Protein AF-A0A6I5CMK0-F1 (afdb_monomer)

Mean predicted aligned error: 15.73 Å

Secondary structure (DSSP, 8-state):
-PPP---PPPPPPSS---HHHHHHTHHHHHHHHHHHHHHHHHHHHHHHHHHHHHHHHHHHHGGGT-PPPPHHHHHHHHHHHHTT-----HHHHHHHHS-GGGHHHHHHH-GGGGT-

Structure (mmCIF, N/CA/C/O backbone):
data_AF-A0A6I5CMK0-F1
#
_entry.id   AF-A0A6I5CMK0-F1
#
loop_
_atom_site.group_PDB
_atom_site.id
_atom_site.type_symbol
_atom_site.label_atom_id
_atom_site.label_alt_id
_atom_site.label_comp_id
_atom_site.label_asym_id
_atom_site.label_entity_id
_atom_site.label_seq_id
_atom_site.pdbx_PDB_ins_code
_atom_site.Cartn_x
_atom_site.Cartn_y
_atom_site.Cartn_z
_atom_site.occupancy
_atom_site.B_iso_or_equiv
_atom_site.auth_seq_id
_atom_site.auth_comp_id
_atom_site.auth_asym_id
_atom_site.auth_atom_id
_atom_site.pdbx_PDB_model_num
ATOM 1 N N . ALA A 1 1 ? 43.951 -23.725 -66.576 1.00 40.69 1 ALA A N 1
ATOM 2 C CA . ALA A 1 1 ? 42.879 -22.878 -66.022 1.00 40.69 1 ALA A CA 1
ATOM 3 C C . ALA A 1 1 ? 42.802 -23.177 -64.532 1.00 40.69 1 ALA A C 1
ATOM 5 O O . ALA A 1 1 ? 42.657 -24.340 -64.180 1.00 40.69 1 ALA A O 1
ATOM 6 N N . ALA A 1 2 ? 43.081 -22.176 -63.696 1.00 42.28 2 ALA A N 1
ATOM 7 C CA . ALA A 1 2 ? 43.223 -22.320 -62.250 1.00 42.28 2 ALA A CA 1
ATOM 8 C C . ALA A 1 2 ? 41.859 -22.493 -61.569 1.00 42.28 2 ALA A C 1
ATOM 10 O O . ALA A 1 2 ? 40.876 -21.881 -61.984 1.00 42.28 2 ALA A O 1
ATOM 11 N N . GLY A 1 3 ? 41.839 -23.361 -60.558 1.00 38.91 3 GLY A N 1
ATOM 12 C CA . GLY A 1 3 ? 40.684 -23.673 -59.732 1.00 38.91 3 GLY A CA 1
ATOM 13 C C . GLY A 1 3 ? 40.391 -22.611 -58.674 1.00 38.91 3 GLY A C 1
ATOM 14 O O . GLY A 1 3 ? 41.261 -21.864 -58.233 1.00 38.91 3 GLY A O 1
ATOM 15 N N . THR A 1 4 ? 39.119 -22.597 -58.314 1.00 50.91 4 THR A N 1
ATOM 16 C CA . THR A 1 4 ? 38.400 -21.807 -57.319 1.00 50.91 4 THR A CA 1
ATOM 17 C C . THR A 1 4 ? 39.003 -21.871 -55.913 1.00 50.91 4 THR A C 1
ATOM 19 O O . THR A 1 4 ? 39.330 -22.954 -55.440 1.00 50.91 4 THR A O 1
ATOM 22 N N . ALA A 1 5 ? 38.996 -20.742 -55.202 1.00 43.09 5 ALA A N 1
ATOM 23 C CA . ALA A 1 5 ? 38.718 -20.695 -53.766 1.00 43.09 5 ALA A CA 1
ATOM 24 C C . ALA A 1 5 ? 38.209 -19.287 -53.422 1.00 43.09 5 ALA A C 1
ATOM 26 O O . ALA A 1 5 ? 38.979 -18.333 -53.332 1.00 43.09 5 ALA A O 1
ATOM 27 N N . ALA A 1 6 ? 36.886 -19.163 -53.312 1.00 49.22 6 ALA A N 1
ATOM 28 C CA . ALA A 1 6 ? 36.248 -18.021 -52.681 1.00 49.22 6 ALA A CA 1
ATOM 29 C C . ALA A 1 6 ? 36.678 -18.004 -51.208 1.00 49.22 6 ALA A C 1
ATOM 31 O O . ALA A 1 6 ? 36.552 -19.017 -50.524 1.00 49.22 6 ALA A O 1
ATOM 32 N N . GLY A 1 7 ? 37.246 -16.885 -50.760 1.00 45.22 7 GLY A N 1
ATOM 33 C CA . GLY A 1 7 ? 37.641 -16.696 -49.371 1.00 45.22 7 GLY A CA 1
ATOM 34 C C . GLY A 1 7 ? 36.408 -16.587 -48.482 1.00 45.22 7 GLY A C 1
ATOM 35 O O . GLY A 1 7 ? 35.636 -15.640 -48.607 1.00 45.22 7 GLY A O 1
ATOM 36 N N . GLU A 1 8 ? 36.241 -17.582 -47.619 1.00 49.28 8 GLU A N 1
ATOM 37 C CA . GLU A 1 8 ? 35.374 -17.590 -46.441 1.00 49.28 8 GLU A CA 1
ATOM 38 C C . GLU A 1 8 ? 35.552 -16.282 -45.635 1.00 49.28 8 GLU A C 1
ATOM 40 O O . GLU A 1 8 ? 36.698 -15.860 -45.431 1.00 49.28 8 GLU A O 1
ATOM 45 N N . PRO A 1 9 ? 34.481 -15.615 -45.159 1.00 57.44 9 PRO A N 1
ATOM 46 C CA . PRO A 1 9 ? 34.641 -14.501 -44.231 1.00 57.44 9 PRO A CA 1
ATOM 47 C C . PRO A 1 9 ? 35.292 -15.010 -42.930 1.00 57.44 9 PRO A C 1
ATOM 49 O O . PRO A 1 9 ? 34.904 -16.070 -42.432 1.00 57.44 9 PRO A O 1
ATOM 52 N N . PRO A 1 10 ? 36.280 -14.294 -42.364 1.00 62.41 10 PRO A N 1
ATOM 53 C CA . PRO A 1 10 ? 36.907 -14.709 -41.119 1.00 62.41 10 PRO A CA 1
ATOM 54 C C . PRO A 1 10 ? 35.868 -14.689 -39.992 1.00 62.41 10 PRO A C 1
ATOM 56 O O . PRO A 1 10 ? 35.290 -13.649 -39.678 1.00 62.41 10 PRO A O 1
ATOM 59 N N . TYR A 1 11 ? 35.628 -15.859 -39.401 1.00 57.28 11 TYR A N 1
ATOM 60 C CA . TYR A 1 11 ? 34.888 -16.003 -38.148 1.00 57.28 11 TYR A CA 1
ATOM 61 C C . TYR A 1 11 ? 35.560 -15.142 -37.060 1.00 57.28 11 TYR A C 1
ATOM 63 O O . TYR A 1 11 ? 36.795 -15.110 -37.017 1.00 57.28 11 TYR A O 1
ATOM 71 N N . PRO A 1 12 ? 34.801 -14.453 -36.184 1.00 61.09 12 PRO A N 1
ATOM 72 C CA . PRO A 1 12 ? 35.398 -13.660 -35.119 1.00 61.09 12 PRO A CA 1
ATOM 73 C C . PRO A 1 12 ? 36.195 -14.586 -34.197 1.00 61.09 12 PRO A C 1
ATOM 75 O O . PRO A 1 12 ? 35.689 -15.599 -33.712 1.00 61.09 12 PRO A O 1
ATOM 78 N N . ALA A 1 13 ? 37.472 -14.262 -34.026 1.00 59.81 13 ALA A N 1
ATOM 79 C CA . ALA A 1 13 ? 38.371 -14.980 -33.144 1.00 59.81 13 ALA A CA 1
ATOM 80 C C . ALA A 1 13 ? 37.991 -14.695 -31.683 1.00 59.81 13 ALA A C 1
ATOM 82 O O . ALA A 1 13 ? 37.772 -13.539 -31.330 1.00 59.81 13 ALA A O 1
ATOM 83 N N . ASP A 1 14 ? 37.976 -15.734 -30.841 1.00 62.22 14 ASP A N 1
ATOM 84 C CA . ASP A 1 14 ? 37.907 -15.663 -29.368 1.00 62.22 14 ASP A CA 1
ATOM 85 C C . ASP A 1 14 ? 39.196 -15.026 -28.789 1.00 62.22 14 ASP A C 1
ATOM 87 O O . ASP A 1 14 ? 39.970 -15.639 -28.051 1.00 62.22 14 ASP A O 1
ATOM 91 N N . GLY A 1 15 ? 39.490 -13.795 -29.202 1.00 68.00 15 GLY A N 1
ATOM 92 C CA . GLY A 1 15 ? 40.561 -12.948 -28.693 1.00 68.00 15 GLY A CA 1
ATOM 93 C C . GLY A 1 15 ? 40.003 -11.822 -27.816 1.00 68.00 15 GLY A C 1
ATOM 94 O O . GLY A 1 15 ? 38.802 -11.553 -27.840 1.00 68.00 15 GLY A O 1
ATOM 95 N N . PRO A 1 16 ? 40.849 -11.151 -27.016 1.00 75.44 16 PRO A N 1
ATOM 96 C CA . PRO A 1 16 ? 40.424 -9.988 -26.245 1.00 75.44 16 PRO A CA 1
ATOM 97 C C . PRO A 1 16 ? 39.839 -8.911 -27.171 1.00 75.44 16 PRO A C 1
ATOM 99 O O . PRO A 1 16 ? 40.432 -8.604 -28.203 1.00 75.44 16 PRO A O 1
ATOM 102 N N . LEU A 1 17 ? 38.687 -8.350 -26.782 1.00 78.75 17 LEU A N 1
ATOM 103 C CA . LEU A 1 17 ? 37.966 -7.319 -27.537 1.00 78.75 17 LEU A CA 1
ATOM 104 C C . LEU A 1 17 ? 38.891 -6.143 -27.881 1.00 78.75 17 LEU A C 1
ATOM 106 O O . LEU A 1 17 ? 39.378 -5.448 -26.985 1.00 78.75 17 LEU A O 1
ATOM 110 N N . GLY A 1 18 ? 39.128 -5.942 -29.178 1.00 84.75 18 GLY A N 1
ATOM 111 C CA . GLY A 1 18 ? 39.898 -4.821 -29.705 1.00 84.75 18 GLY A CA 1
ATOM 112 C C . GLY A 1 18 ? 39.044 -3.560 -29.897 1.00 84.75 18 GLY A C 1
ATOM 113 O O . GLY A 1 18 ? 37.816 -3.650 -29.991 1.00 84.75 18 GLY A O 1
ATOM 114 N N . PRO A 1 19 ? 39.668 -2.373 -29.978 1.00 84.06 19 PRO A N 1
ATOM 115 C CA . PRO A 1 19 ? 38.956 -1.117 -30.218 1.00 84.06 19 PRO A CA 1
ATOM 116 C C . PRO A 1 19 ? 38.197 -1.110 -31.554 1.00 84.06 19 PRO A C 1
ATOM 118 O O . PRO A 1 19 ? 37.103 -0.564 -31.623 1.00 84.06 19 PRO A O 1
ATOM 121 N N . GLU A 1 20 ? 38.701 -1.783 -32.589 1.00 84.94 20 GLU A N 1
ATOM 122 C CA . GLU A 1 20 ? 38.041 -1.870 -33.897 1.00 84.94 20 GLU A CA 1
ATOM 123 C C . GLU A 1 20 ? 36.777 -2.744 -33.866 1.00 84.94 20 GLU A C 1
ATOM 125 O O . GLU A 1 20 ? 35.843 -2.527 -34.641 1.00 84.94 20 GLU A O 1
ATOM 130 N N . ASP A 1 21 ? 36.737 -3.743 -32.982 1.00 85.06 21 ASP A N 1
ATOM 131 C CA . ASP A 1 21 ? 35.544 -4.563 -32.763 1.00 85.06 21 ASP A CA 1
ATOM 132 C C . ASP A 1 21 ? 34.500 -3.803 -31.938 1.00 85.06 21 ASP A C 1
ATOM 134 O O . ASP A 1 21 ? 33.302 -3.937 -32.192 1.00 85.06 21 ASP A O 1
ATOM 138 N N . LEU A 1 22 ? 34.944 -2.953 -31.005 1.00 84.50 22 LEU A N 1
ATOM 139 C CA . LEU A 1 22 ? 34.067 -2.052 -30.264 1.00 84.50 22 LEU A CA 1
ATOM 140 C C . LEU A 1 22 ? 33.453 -0.986 -31.181 1.00 84.50 22 LEU A C 1
ATOM 142 O O . LEU A 1 22 ? 32.243 -0.791 -31.136 1.00 84.50 22 LEU A O 1
ATOM 146 N N . ASP A 1 23 ? 34.256 -0.357 -32.044 1.00 89.00 23 ASP A N 1
ATOM 147 C CA . ASP A 1 23 ? 33.785 0.632 -33.021 1.00 89.00 23 ASP A CA 1
ATOM 148 C C . ASP A 1 23 ? 32.761 0.025 -33.990 1.00 89.00 23 ASP A C 1
ATOM 150 O O . ASP A 1 23 ? 31.770 0.669 -34.334 1.00 89.00 23 ASP A O 1
ATOM 154 N N . ARG A 1 24 ? 32.950 -1.240 -34.392 1.00 90.00 24 ARG A N 1
ATOM 155 C CA . ARG A 1 24 ? 32.006 -1.952 -35.269 1.00 90.00 24 ARG A CA 1
ATOM 156 C C . ARG A 1 24 ? 30.640 -2.162 -34.616 1.00 90.00 24 ARG A C 1
ATOM 158 O O . ARG A 1 24 ? 29.632 -2.119 -35.313 1.00 90.00 24 ARG A O 1
ATOM 165 N N . CYS A 1 25 ? 30.614 -2.398 -33.308 1.00 90.44 25 CYS A N 1
ATOM 166 C CA . CYS A 1 25 ? 29.394 -2.670 -32.547 1.00 90.44 25 CYS A CA 1
ATOM 167 C C . CYS A 1 25 ? 28.883 -1.439 -31.779 1.00 90.44 25 CYS A C 1
ATOM 169 O O . CYS A 1 25 ? 27.947 -1.565 -30.991 1.00 90.44 25 CYS A O 1
ATOM 171 N N . ALA A 1 26 ? 29.494 -0.264 -31.956 1.00 91.88 26 ALA A N 1
ATOM 172 C CA . ALA A 1 26 ? 29.259 0.901 -31.107 1.00 91.88 26 ALA A CA 1
ATOM 173 C C . ALA A 1 26 ? 27.800 1.378 -31.138 1.00 91.88 26 ALA A C 1
ATOM 175 O O . ALA A 1 26 ? 27.227 1.658 -30.085 1.00 91.88 26 ALA A O 1
ATOM 176 N N . ASP A 1 27 ? 27.187 1.431 -32.322 1.00 93.25 27 ASP A N 1
ATOM 177 C CA . ASP A 1 27 ? 25.795 1.865 -32.479 1.00 93.25 27 ASP A CA 1
ATOM 178 C C . ASP A 1 27 ? 24.808 0.863 -31.860 1.00 93.25 27 ASP A C 1
ATOM 180 O O . ASP A 1 27 ? 23.873 1.268 -31.168 1.00 93.25 27 ASP A O 1
ATOM 184 N N . ASP A 1 28 ? 25.055 -0.439 -32.019 1.00 94.12 28 ASP A N 1
ATOM 185 C CA . ASP A 1 28 ? 24.225 -1.495 -31.429 1.00 94.12 28 ASP A CA 1
ATOM 186 C C . ASP A 1 28 ? 24.343 -1.507 -29.900 1.00 94.12 28 ASP A C 1
ATOM 188 O O . ASP A 1 28 ? 23.342 -1.571 -29.187 1.00 94.12 28 ASP A O 1
ATOM 192 N N . LEU A 1 29 ? 25.566 -1.384 -29.374 1.00 94.19 29 LEU A N 1
ATOM 193 C CA . LEU A 1 29 ? 25.812 -1.273 -27.935 1.00 94.19 29 LEU A CA 1
ATOM 194 C C . LEU A 1 29 ? 25.157 -0.024 -27.351 1.00 94.19 29 LEU A C 1
ATOM 196 O O . LEU A 1 29 ? 24.615 -0.073 -26.247 1.00 94.19 29 LEU A O 1
ATOM 200 N N . ARG A 1 30 ? 25.178 1.087 -28.090 1.00 95.62 30 ARG A N 1
ATOM 201 C CA . ARG A 1 30 ? 24.497 2.315 -27.694 1.00 95.62 30 ARG A CA 1
ATOM 202 C C . ARG A 1 30 ? 22.984 2.127 -27.658 1.00 95.62 30 ARG A C 1
ATOM 204 O O . ARG A 1 30 ? 22.372 2.501 -26.666 1.00 95.62 30 ARG A O 1
ATOM 211 N N . ALA A 1 31 ? 22.397 1.506 -28.677 1.00 96.62 31 ALA A N 1
ATOM 212 C CA . ALA A 1 31 ? 20.964 1.224 -28.708 1.00 96.62 31 ALA A CA 1
ATOM 213 C C . ALA A 1 31 ? 20.533 0.306 -27.550 1.00 96.62 31 ALA A C 1
ATOM 215 O O . ALA A 1 31 ? 19.542 0.587 -26.876 1.00 96.62 31 ALA A O 1
ATOM 216 N N . LEU A 1 32 ? 21.310 -0.744 -27.265 1.00 97.50 32 LEU A N 1
ATOM 217 C CA . LEU A 1 32 ? 21.071 -1.637 -26.127 1.00 97.50 32 LEU A CA 1
ATOM 218 C C . LEU A 1 32 ? 21.191 -0.904 -24.786 1.00 97.50 32 LEU A C 1
ATOM 220 O O . LEU A 1 32 ? 20.398 -1.146 -23.875 1.00 97.50 32 LEU A O 1
ATOM 224 N N . LEU A 1 33 ? 22.169 -0.004 -24.654 1.00 97.31 33 LEU A N 1
ATOM 225 C CA . LEU A 1 33 ? 22.328 0.814 -23.456 1.00 97.31 33 LEU A CA 1
ATOM 226 C C . LEU A 1 33 ? 21.139 1.762 -23.275 1.00 97.31 33 LEU A C 1
ATOM 228 O O . LEU A 1 33 ? 20.599 1.842 -22.175 1.00 97.31 33 LEU A O 1
ATOM 232 N N . ASP A 1 34 ? 20.708 2.433 -24.340 1.00 98.12 34 ASP A N 1
ATOM 233 C CA . ASP A 1 34 ? 19.558 3.337 -24.313 1.00 98.12 34 ASP A CA 1
ATOM 234 C C . ASP A 1 34 ? 18.271 2.580 -23.925 1.00 98.12 34 ASP A C 1
ATOM 236 O O . ASP A 1 34 ? 17.487 3.057 -23.100 1.00 98.12 34 ASP A O 1
ATOM 240 N N . GLU A 1 35 ? 18.072 1.359 -24.432 1.00 98.12 35 GLU A N 1
ATOM 241 C CA . GLU A 1 35 ? 16.945 0.499 -24.052 1.00 98.12 35 GLU A CA 1
ATOM 242 C C . GLU A 1 35 ? 17.014 0.047 -22.584 1.00 98.12 35 GLU A C 1
ATOM 244 O O . GLU A 1 35 ? 16.001 0.071 -21.869 1.00 98.12 35 GLU A O 1
ATOM 249 N N . ALA A 1 36 ? 18.202 -0.339 -22.112 1.00 97.56 36 ALA A N 1
ATOM 250 C CA . ALA A 1 36 ? 18.424 -0.728 -20.724 1.00 97.56 36 ALA A CA 1
ATOM 251 C C . ALA A 1 36 ? 18.169 0.445 -19.767 1.00 97.56 36 ALA A C 1
ATOM 253 O O . ALA A 1 36 ? 17.486 0.271 -18.755 1.00 97.56 36 ALA A O 1
ATOM 254 N N . VAL A 1 37 ? 18.647 1.646 -20.110 1.00 98.31 37 VAL A N 1
ATOM 255 C CA . VAL A 1 37 ? 18.396 2.880 -19.351 1.00 98.31 37 VAL A CA 1
ATOM 256 C C . VAL A 1 37 ? 16.902 3.183 -19.317 1.00 98.31 37 VAL A C 1
ATOM 258 O O . VAL A 1 37 ? 16.341 3.319 -18.232 1.00 98.31 37 VAL A O 1
ATOM 261 N N . ALA A 1 38 ? 16.226 3.188 -20.467 1.00 97.88 38 ALA A N 1
ATOM 262 C CA . ALA A 1 38 ? 14.790 3.450 -20.528 1.00 97.88 38 ALA A CA 1
ATOM 263 C C . ALA A 1 38 ? 13.975 2.426 -19.714 1.00 97.88 38 ALA A C 1
ATOM 265 O O . ALA A 1 38 ? 12.955 2.759 -19.106 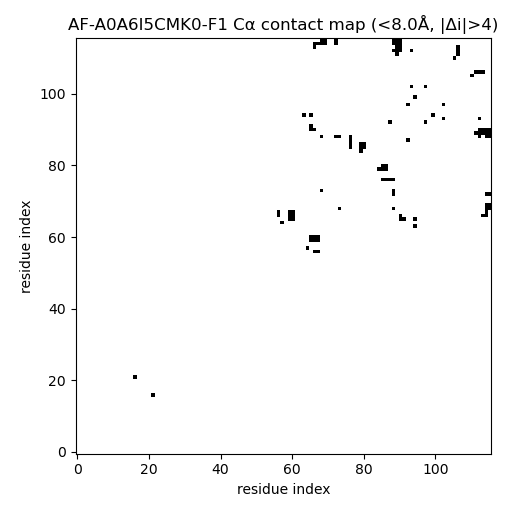1.00 97.88 38 ALA A O 1
ATOM 266 N N . THR A 1 39 ? 14.413 1.167 -19.684 1.00 97.56 39 THR A N 1
ATOM 267 C CA . THR A 1 39 ? 13.787 0.117 -18.871 1.00 97.56 39 THR A CA 1
ATOM 268 C C . THR A 1 39 ? 14.015 0.343 -17.382 1.00 97.56 39 THR A C 1
ATOM 270 O O . THR A 1 39 ? 13.058 0.275 -16.609 1.00 97.56 39 THR A O 1
ATOM 273 N N . ALA A 1 40 ? 15.243 0.668 -16.978 1.00 97.50 40 ALA A N 1
ATOM 274 C CA . ALA A 1 40 ? 15.574 0.967 -15.591 1.00 97.50 40 ALA A CA 1
ATOM 275 C C . ALA A 1 40 ? 14.828 2.210 -15.078 1.00 97.50 40 ALA A C 1
ATOM 277 O O . ALA A 1 40 ? 14.348 2.218 -13.947 1.00 97.50 40 ALA A O 1
ATOM 278 N N . GLU A 1 41 ? 14.669 3.243 -15.907 1.00 98.06 41 GLU A N 1
ATOM 279 C CA . GLU A 1 41 ? 13.907 4.446 -15.562 1.00 98.06 41 GLU A CA 1
ATOM 280 C C . GLU A 1 41 ? 12.427 4.143 -15.313 1.00 98.06 41 GLU A C 1
ATOM 282 O O . GLU A 1 41 ? 11.871 4.606 -14.314 1.00 98.06 41 GLU A O 1
ATOM 287 N N . ARG A 1 42 ? 11.800 3.320 -16.167 1.00 97.44 42 ARG A N 1
ATOM 288 C CA . ARG A 1 42 ? 10.422 2.846 -15.951 1.00 97.44 42 ARG A CA 1
ATOM 289 C C . ARG A 1 42 ? 10.299 2.060 -14.647 1.00 97.44 42 ARG A C 1
ATOM 291 O O . ARG A 1 42 ? 9.454 2.384 -13.822 1.00 97.44 42 ARG A O 1
ATOM 298 N N . GLN A 1 43 ? 11.193 1.099 -14.414 1.00 97.31 43 GLN A N 1
ATOM 299 C CA . GLN A 1 43 ? 11.204 0.313 -13.174 1.00 97.31 43 GLN A CA 1
ATOM 300 C C . GLN A 1 43 ? 11.380 1.192 -11.931 1.00 97.31 43 GLN A C 1
ATOM 302 O O . GLN A 1 43 ? 10.732 0.980 -10.909 1.00 97.31 43 GLN A O 1
ATOM 307 N N . LEU A 1 44 ? 12.245 2.203 -12.011 1.00 97.25 44 LEU A N 1
ATOM 308 C CA . LEU A 1 44 ? 12.477 3.136 -10.918 1.00 97.25 44 LEU A CA 1
ATOM 309 C C . LEU A 1 44 ? 11.254 4.020 -10.655 1.00 97.25 44 LEU A C 1
ATOM 311 O O . LEU A 1 44 ? 10.979 4.355 -9.503 1.00 97.25 44 LEU A O 1
ATOM 315 N N . PHE A 1 45 ? 10.522 4.405 -11.701 1.00 95.88 45 PHE A N 1
ATOM 316 C CA . PHE A 1 45 ? 9.253 5.111 -11.561 1.00 95.88 45 PHE A CA 1
ATOM 317 C C . PHE A 1 45 ? 8.203 4.246 -10.854 1.00 95.88 45 PHE A C 1
ATOM 319 O O . PHE A 1 45 ? 7.580 4.713 -9.897 1.00 95.88 45 PHE A O 1
ATOM 326 N N . ASP A 1 46 ? 8.061 2.984 -11.257 1.00 96.31 46 ASP A N 1
ATOM 327 C CA . ASP A 1 46 ? 7.126 2.043 -10.633 1.00 96.31 46 ASP A CA 1
ATOM 328 C C . ASP A 1 46 ? 7.477 1.821 -9.157 1.00 96.31 46 ASP A C 1
ATOM 330 O O . ASP A 1 46 ? 6.618 1.940 -8.282 1.00 96.31 46 ASP A O 1
ATOM 334 N N . LEU A 1 47 ? 8.762 1.607 -8.855 1.00 96.88 47 LEU A N 1
ATOM 335 C CA . LEU A 1 47 ? 9.241 1.421 -7.487 1.00 96.88 47 LEU A CA 1
ATOM 336 C C . LEU A 1 47 ? 9.017 2.666 -6.620 1.00 96.88 47 LEU A C 1
ATOM 338 O O . LEU A 1 47 ? 8.629 2.548 -5.461 1.00 96.88 47 LEU A O 1
ATOM 342 N N . ARG A 1 48 ? 9.241 3.868 -7.164 1.00 94.94 48 ARG A N 1
ATOM 343 C CA . ARG A 1 48 ? 8.980 5.125 -6.445 1.00 94.94 48 ARG A CA 1
ATOM 344 C C . ARG A 1 48 ? 7.494 5.34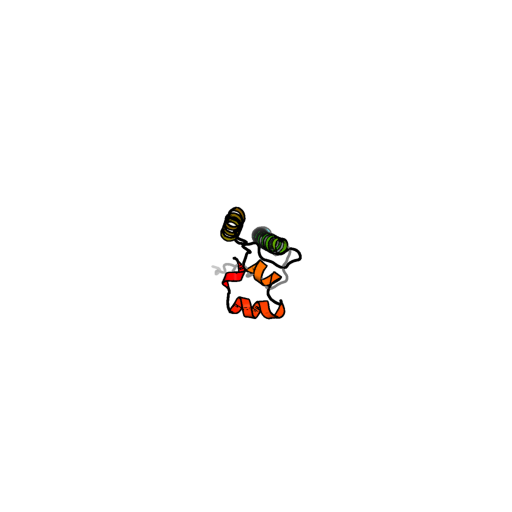1 -6.202 1.00 94.94 48 ARG A C 1
ATOM 346 O O . ARG A 1 48 ? 7.135 5.825 -5.134 1.00 94.94 48 ARG A O 1
ATOM 353 N N . THR A 1 49 ? 6.649 4.981 -7.163 1.00 94.12 49 THR A N 1
ATOM 354 C CA . THR A 1 49 ? 5.191 5.028 -7.010 1.00 94.12 49 THR A CA 1
ATOM 355 C C . THR A 1 49 ? 4.734 4.085 -5.900 1.00 94.12 49 THR A C 1
ATOM 357 O O . THR A 1 49 ? 4.021 4.522 -5.001 1.00 94.12 49 THR A O 1
ATOM 360 N N . ALA A 1 50 ? 5.207 2.835 -5.910 1.00 90.44 50 ALA A N 1
ATOM 361 C CA . ALA A 1 50 ? 4.918 1.857 -4.864 1.00 90.44 50 ALA A CA 1
ATOM 362 C C . ALA A 1 50 ? 5.413 2.333 -3.489 1.00 90.44 50 ALA A C 1
ATOM 364 O O . ALA A 1 50 ? 4.647 2.368 -2.536 1.00 90.44 50 ALA A O 1
ATOM 365 N N . ALA A 1 51 ? 6.652 2.826 -3.398 1.00 88.44 51 ALA A N 1
ATOM 366 C CA . ALA A 1 51 ? 7.204 3.351 -2.149 1.00 88.44 51 ALA A CA 1
ATOM 367 C C . ALA A 1 51 ? 6.449 4.590 -1.627 1.00 88.44 5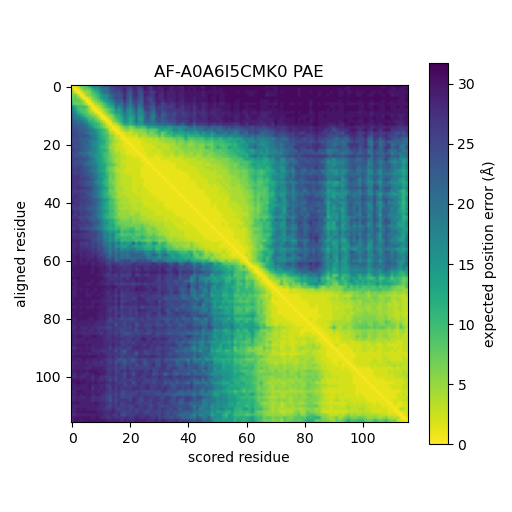1 ALA A C 1
ATOM 369 O O . ALA A 1 51 ? 6.353 4.797 -0.415 1.00 88.44 51 ALA A O 1
ATOM 370 N N . ALA A 1 52 ? 5.922 5.433 -2.519 1.00 85.56 52 ALA A N 1
ATOM 371 C CA . ALA A 1 52 ? 5.088 6.573 -2.146 1.00 85.56 52 ALA A CA 1
ATOM 372 C C . ALA A 1 52 ? 3.706 6.132 -1.641 1.00 85.56 52 ALA A C 1
ATOM 374 O O . ALA A 1 52 ? 3.173 6.757 -0.723 1.00 85.56 52 ALA A O 1
ATOM 375 N N . ASP A 1 53 ? 3.143 5.065 -2.209 1.00 77.75 53 ASP A N 1
ATOM 376 C CA . ASP A 1 53 ? 1.910 4.451 -1.716 1.00 77.75 53 ASP A CA 1
ATOM 377 C C . ASP A 1 53 ? 2.121 3.797 -0.345 1.00 77.75 53 ASP A C 1
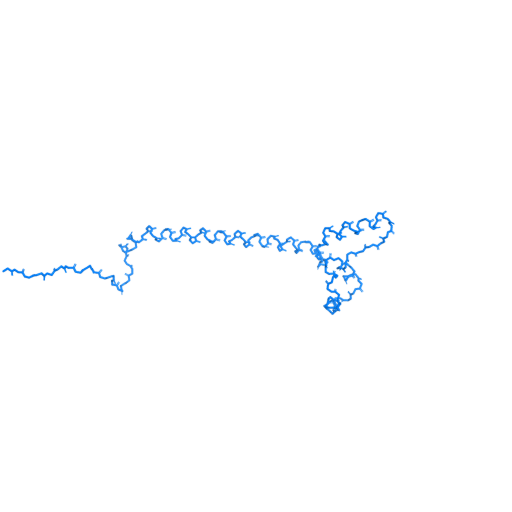ATOM 379 O O . ASP A 1 53 ? 1.407 4.121 0.602 1.00 77.75 53 ASP A O 1
ATOM 383 N N . ASP A 1 54 ? 3.192 3.019 -0.179 1.00 82.19 54 ASP A N 1
ATOM 384 C CA . ASP A 1 54 ? 3.585 2.438 1.108 1.00 82.19 54 ASP A CA 1
ATOM 385 C C . ASP A 1 54 ? 3.815 3.524 2.166 1.00 82.19 54 ASP A C 1
ATOM 387 O O . ASP A 1 54 ? 3.349 3.409 3.295 1.00 82.19 54 ASP A O 1
ATOM 391 N N . SER A 1 55 ? 4.477 4.628 1.807 1.00 77.69 55 SER A N 1
ATOM 392 C CA . SER A 1 55 ? 4.683 5.765 2.716 1.00 77.69 55 SER A CA 1
ATOM 393 C C . SER A 1 55 ? 3.373 6.463 3.084 1.00 77.69 55 SER A C 1
ATOM 395 O O . SER A 1 55 ? 3.241 6.960 4.201 1.00 77.69 55 SER A O 1
ATOM 397 N N . ARG A 1 56 ? 2.390 6.500 2.175 1.00 72.06 56 ARG A N 1
ATOM 398 C CA . ARG A 1 56 ? 1.040 7.001 2.467 1.00 72.06 56 ARG A CA 1
ATOM 399 C C . ARG A 1 56 ? 0.317 6.067 3.434 1.00 72.06 56 ARG A C 1
ATOM 401 O O . ARG A 1 56 ? -0.282 6.562 4.385 1.00 72.06 56 ARG A O 1
ATOM 408 N N . ILE A 1 57 ? 0.402 4.753 3.221 1.00 71.31 57 ILE A N 1
ATOM 409 C CA . ILE A 1 57 ? -0.155 3.735 4.119 1.00 71.31 57 ILE A CA 1
ATOM 410 C C . ILE A 1 57 ? 0.487 3.869 5.502 1.00 71.31 57 ILE A C 1
ATOM 41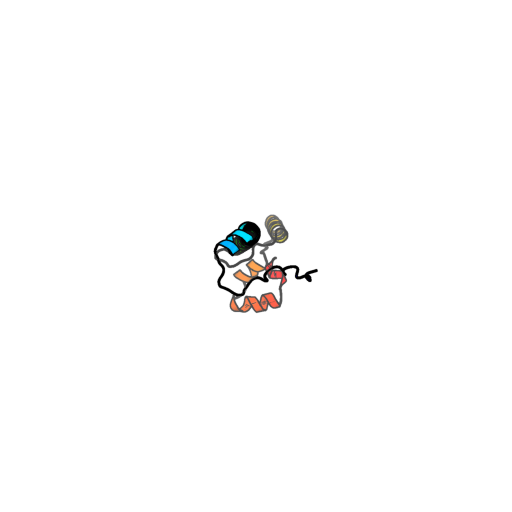2 O O . ILE A 1 57 ? -0.226 4.092 6.474 1.00 71.31 57 ILE A O 1
ATOM 416 N N . LEU A 1 58 ? 1.820 3.845 5.588 1.00 68.00 58 LEU A N 1
ATOM 417 C CA . LEU A 1 58 ? 2.576 4.010 6.834 1.00 68.00 58 LEU A CA 1
ATOM 418 C C . LEU A 1 58 ? 2.297 5.357 7.516 1.00 68.00 58 LEU A C 1
ATOM 420 O O . LEU A 1 58 ? 2.177 5.414 8.735 1.00 68.00 58 LEU A O 1
ATOM 424 N N . GLY A 1 59 ? 2.151 6.441 6.752 1.00 66.69 59 GLY A N 1
ATOM 425 C CA . GLY A 1 59 ? 1.780 7.753 7.281 1.00 66.69 59 GLY A CA 1
ATOM 426 C C . GLY A 1 59 ? 0.360 7.785 7.849 1.00 66.69 59 GLY A C 1
ATOM 427 O O . GLY A 1 59 ? 0.125 8.419 8.877 1.00 66.69 59 GLY A O 1
ATOM 428 N N . ALA A 1 60 ? -0.575 7.065 7.225 1.00 61.34 60 ALA A N 1
ATOM 429 C CA . ALA A 1 60 ? -1.930 6.895 7.738 1.00 61.34 60 ALA A CA 1
ATOM 430 C C . ALA A 1 60 ? -1.974 6.042 9.019 1.00 61.34 60 ALA A C 1
ATOM 432 O O . ALA A 1 60 ? -2.867 6.256 9.837 1.00 61.34 60 ALA A O 1
ATOM 433 N N . LEU A 1 61 ? -0.981 5.165 9.239 1.00 58.94 61 LEU A N 1
ATOM 434 C CA . LEU A 1 61 ? -0.850 4.402 10.484 1.00 58.94 61 LEU A CA 1
ATOM 435 C C . LEU A 1 61 ? -0.587 5.292 11.717 1.00 58.94 61 LEU A C 1
ATOM 437 O O . LEU A 1 61 ? -0.994 4.921 12.821 1.00 58.94 61 LEU A O 1
ATOM 441 N N . GLY A 1 62 ? 0.039 6.467 11.555 1.00 62.38 62 GLY A N 1
ATOM 442 C CA . GLY A 1 62 ? 0.399 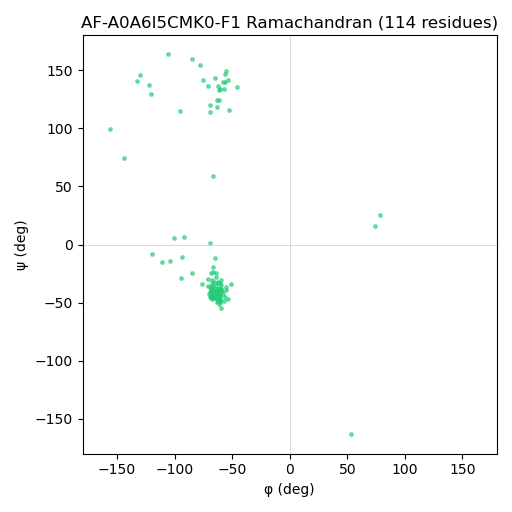7.378 12.657 1.00 62.38 62 GLY A CA 1
ATOM 443 C C . GLY A 1 62 ? 1.216 6.709 13.783 1.00 62.38 62 GLY A C 1
ATOM 444 O O . GLY A 1 62 ? 1.708 5.595 13.628 1.00 62.38 62 GLY A O 1
ATOM 445 N N . ASP A 1 63 ? 1.298 7.339 14.963 1.00 54.53 63 ASP A N 1
ATOM 446 C CA . ASP A 1 63 ? 1.898 6.734 16.180 1.00 54.53 63 ASP A CA 1
ATOM 447 C C . ASP A 1 63 ? 1.048 5.579 16.772 1.00 54.53 63 ASP A C 1
ATOM 449 O O . ASP A 1 63 ? 1.393 5.006 17.805 1.00 54.53 63 ASP A O 1
ATOM 453 N N . GLY A 1 64 ? -0.084 5.245 16.138 1.00 55.50 64 GLY A N 1
ATOM 454 C CA . GLY A 1 64 ? -1.029 4.216 16.580 1.00 55.50 64 GLY A CA 1
ATOM 455 C C . GLY A 1 64 ? -0.977 2.901 15.796 1.00 55.50 64 GLY A C 1
ATOM 456 O O . GLY A 1 64 ? -1.533 1.920 16.278 1.00 55.50 64 GLY A O 1
ATOM 457 N N . GLY A 1 65 ? -0.326 2.854 14.627 1.00 60.09 65 GLY A N 1
ATOM 458 C CA . GLY A 1 65 ? -0.178 1.637 13.819 1.00 60.09 65 GLY A CA 1
ATOM 459 C C . GLY A 1 65 ? -1.410 1.231 12.996 1.00 60.09 65 GLY A C 1
ATOM 460 O O . GLY A 1 65 ? -1.577 0.043 12.731 1.00 60.09 65 GLY A O 1
ATOM 461 N N . LEU A 1 66 ? -2.302 2.161 12.631 1.00 63.09 66 LEU A N 1
ATOM 462 C CA . LEU A 1 66 ? -3.669 1.796 12.241 1.00 63.09 66 LEU A CA 1
ATOM 463 C C . LEU A 1 66 ? -4.094 2.192 10.825 1.00 63.09 66 LEU A C 1
ATOM 465 O O . LEU A 1 66 ? -3.966 3.345 10.427 1.00 63.09 66 LEU A O 1
ATOM 469 N N . LEU A 1 67 ? -4.641 1.231 10.075 1.00 67.50 67 LEU A N 1
ATOM 470 C CA . LEU A 1 67 ? -5.067 1.436 8.690 1.00 67.50 67 LEU A CA 1
ATOM 471 C C . LEU A 1 67 ? -6.116 2.557 8.579 1.00 67.50 67 LEU A C 1
ATOM 473 O O . LEU A 1 67 ? -7.003 2.651 9.427 1.00 67.50 67 LEU A O 1
ATOM 477 N N . PRO A 1 68 ? -6.053 3.415 7.546 1.00 64.25 68 PRO A N 1
ATOM 478 C CA . PRO A 1 68 ? -7.116 4.381 7.303 1.00 64.25 68 PRO A CA 1
ATOM 479 C C . PRO A 1 68 ? -8.434 3.628 7.048 1.00 64.25 68 PRO A C 1
ATOM 481 O O . PRO A 1 68 ? -8.432 2.659 6.290 1.00 64.25 68 PRO A O 1
ATOM 484 N N . PRO A 1 69 ? -9.562 4.035 7.663 1.00 67.69 69 PRO A N 1
ATOM 485 C CA . PRO A 1 69 ? -10.837 3.368 7.435 1.00 67.69 69 PRO A CA 1
ATOM 486 C C . PRO A 1 69 ? -11.253 3.568 5.976 1.00 67.69 69 PRO A C 1
ATOM 488 O O . PRO A 1 69 ? -11.034 4.646 5.411 1.00 67.69 69 PRO A O 1
ATOM 491 N N . GLY A 1 70 ? -11.871 2.548 5.373 1.00 76.69 70 GLY A N 1
ATOM 492 C CA . GLY A 1 70 ? -12.409 2.664 4.018 1.00 76.69 70 GLY A CA 1
ATOM 493 C C . GLY A 1 70 ? -13.383 3.850 3.903 1.00 76.69 70 GLY A C 1
ATOM 494 O O . GLY A 1 70 ? -14.047 4.188 4.888 1.00 76.69 70 GLY A O 1
ATOM 495 N N . PRO A 1 71 ? -13.504 4.498 2.729 1.00 77.56 71 PRO A N 1
ATOM 496 C CA . PRO A 1 71 ? -14.338 5.694 2.566 1.00 77.56 71 PRO A CA 1
ATOM 497 C C . PRO A 1 71 ? -15.797 5.466 2.996 1.00 77.56 71 PRO A C 1
ATOM 499 O O . PRO A 1 71 ? -16.385 6.334 3.639 1.00 77.56 71 PRO A O 1
ATOM 502 N N . ASP A 1 72 ? -16.347 4.277 2.736 1.00 82.50 72 ASP A N 1
ATOM 503 C CA . ASP A 1 72 ? -17.713 3.901 3.129 1.00 82.50 72 ASP A CA 1
ATOM 504 C C . ASP A 1 72 ? -17.870 3.741 4.650 1.00 82.50 72 ASP A C 1
ATOM 506 O O . ASP A 1 72 ? -18.892 4.113 5.231 1.00 82.50 72 ASP A O 1
ATOM 510 N N . VAL A 1 73 ? -16.841 3.220 5.320 1.00 84.75 73 VAL A N 1
ATOM 511 C CA . VAL A 1 73 ? -16.808 3.042 6.778 1.00 84.75 73 VAL A CA 1
ATOM 512 C C . VAL A 1 73 ? -16.704 4.396 7.461 1.00 84.75 73 VAL A C 1
ATOM 514 O O . VAL A 1 73 ? -17.423 4.654 8.425 1.00 84.75 73 VAL A O 1
ATOM 517 N N . LEU A 1 74 ? -15.862 5.289 6.934 1.00 84.56 74 LEU A N 1
ATOM 518 C CA . LEU A 1 74 ? -15.760 6.659 7.424 1.00 84.56 74 LEU A CA 1
ATOM 519 C C . LEU A 1 74 ? -17.099 7.397 7.287 1.00 84.56 74 LEU A C 1
ATOM 521 O O . LEU A 1 74 ? -17.583 7.943 8.277 1.00 84.56 74 LEU A O 1
ATOM 525 N N . ALA A 1 75 ? -17.727 7.335 6.108 1.00 88.50 75 ALA A N 1
ATOM 526 C CA . ALA A 1 75 ? -19.035 7.944 5.862 1.00 88.50 75 ALA A CA 1
ATOM 527 C C . ALA A 1 75 ? -20.126 7.375 6.789 1.00 88.50 75 ALA A C 1
ATOM 529 O O . ALA A 1 75 ? -20.963 8.115 7.302 1.00 88.50 75 ALA A O 1
ATOM 530 N N . THR A 1 76 ? -20.098 6.066 7.055 1.00 89.00 76 THR A N 1
ATOM 531 C CA . THR A 1 76 ? -21.050 5.409 7.964 1.00 89.00 76 THR A CA 1
ATOM 532 C C . THR A 1 76 ? -20.842 5.841 9.415 1.00 89.00 76 THR A C 1
ATOM 534 O O . THR A 1 76 ? -21.809 6.137 10.114 1.00 89.00 76 THR A O 1
ATOM 537 N N . VAL A 1 77 ? -19.595 5.894 9.888 1.00 89.19 77 VAL A N 1
ATOM 538 C CA . VAL A 1 77 ? -19.272 6.334 11.255 1.00 89.19 77 VAL A CA 1
ATOM 539 C C . VAL A 1 77 ? -19.654 7.801 11.462 1.00 89.19 77 VAL A C 1
ATOM 541 O O . VAL A 1 77 ? -20.209 8.134 12.509 1.00 89.19 77 VAL A O 1
ATOM 544 N N . GLU A 1 78 ? -19.415 8.662 10.471 1.00 89.81 78 GLU A N 1
ATOM 545 C CA . GLU A 1 78 ? -19.838 10.066 10.500 1.00 89.81 78 GLU A CA 1
ATOM 546 C C . GLU A 1 78 ? -21.366 10.185 10.552 1.00 89.81 78 GLU A C 1
ATOM 548 O O . GLU A 1 78 ? -21.895 10.815 11.467 1.00 89.81 78 GLU A O 1
ATOM 553 N N . TYR A 1 79 ? -22.080 9.474 9.672 1.00 94.06 79 TYR A N 1
ATOM 554 C CA . TYR A 1 79 ? -23.545 9.427 9.671 1.00 94.06 79 TYR A CA 1
ATOM 555 C C . TYR A 1 79 ? -24.120 8.966 11.019 1.00 94.06 79 TYR A C 1
ATOM 557 O O . TYR A 1 79 ? -25.054 9.570 11.547 1.00 94.06 79 TYR A O 1
ATOM 565 N N . LEU A 1 80 ? -23.566 7.907 11.614 1.00 93.81 80 LEU A N 1
ATOM 566 C CA . LEU A 1 80 ? -23.993 7.427 12.931 1.00 93.81 80 LEU A CA 1
ATOM 567 C C . LEU A 1 80 ? -23.720 8.469 14.025 1.00 93.81 80 LEU A C 1
ATOM 569 O O . LEU A 1 80 ? -24.582 8.698 14.877 1.00 93.81 80 LEU A O 1
ATOM 573 N N . GLY A 1 81 ? -22.571 9.147 13.961 1.00 92.25 81 GLY A N 1
ATOM 574 C CA . GLY A 1 81 ? -22.207 10.234 14.866 1.00 92.25 81 GLY A CA 1
ATOM 575 C C . GLY A 1 81 ? -23.172 11.422 14.801 1.00 92.25 81 GLY A C 1
ATOM 576 O O . GLY A 1 81 ? -23.597 11.912 15.848 1.00 92.25 81 GLY A O 1
ATOM 577 N N . GLU A 1 82 ? -23.594 11.831 13.601 1.00 94.62 82 GLU A N 1
ATOM 578 C CA . GLU A 1 82 ? -24.615 12.873 13.397 1.00 94.62 82 GLU A CA 1
ATOM 579 C C . GLU A 1 82 ? -25.964 12.512 14.041 1.00 94.62 82 GLU A C 1
ATOM 581 O O . GLU A 1 82 ? -26.691 13.388 14.511 1.00 94.62 82 GLU A O 1
ATOM 586 N N . HIS A 1 83 ? -26.278 11.217 14.124 1.00 96.38 83 HIS A N 1
ATOM 587 C CA . HIS A 1 83 ? -27.495 10.690 14.747 1.00 96.38 83 HIS A CA 1
ATOM 588 C C . HIS A 1 83 ? -27.319 10.351 16.238 1.00 96.38 83 HIS A C 1
ATOM 590 O O . HIS A 1 83 ? -28.227 9.795 16.860 1.00 96.38 83 HIS A O 1
ATOM 596 N N . GLY A 1 84 ? -26.168 10.682 16.833 1.00 93.81 84 GLY A N 1
ATOM 597 C CA . GLY A 1 84 ? -25.880 10.445 18.249 1.00 93.81 84 GLY A CA 1
ATOM 598 C C . GLY A 1 84 ? -25.592 8.984 18.601 1.00 93.81 84 GLY A C 1
ATOM 599 O O . GLY A 1 84 ? -25.634 8.620 19.778 1.00 93.81 84 GLY A O 1
ATOM 600 N N . ILE A 1 85 ? -25.304 8.141 17.607 1.00 94.81 85 ILE A N 1
ATOM 601 C CA . ILE A 1 85 ? -24.927 6.741 17.802 1.00 94.81 85 ILE A CA 1
ATOM 602 C C . ILE A 1 85 ? -23.394 6.657 17.809 1.00 94.81 85 ILE A C 1
ATOM 604 O O . ILE A 1 85 ? -22.764 6.919 16.784 1.00 94.81 85 ILE A O 1
ATOM 608 N N . PRO A 1 86 ? -22.760 6.283 18.935 1.00 89.56 86 PRO A N 1
ATOM 609 C CA . PRO A 1 86 ? -21.313 6.145 18.981 1.00 89.56 86 PRO A CA 1
ATOM 610 C C . PRO A 1 86 ? -20.877 4.945 18.137 1.00 89.56 86 PRO A C 1
ATOM 612 O O . PRO A 1 86 ? -21.254 3.806 18.414 1.00 89.56 86 PRO A O 1
ATOM 615 N N . ALA A 1 87 ? -20.056 5.209 17.126 1.00 89.69 87 ALA A N 1
ATOM 616 C CA . ALA A 1 87 ? -19.466 4.199 16.263 1.00 89.69 87 ALA A CA 1
ATOM 617 C C . ALA A 1 87 ? -17.953 4.411 16.159 1.00 89.69 87 ALA A C 1
ATOM 619 O O . ALA A 1 87 ? -17.455 5.5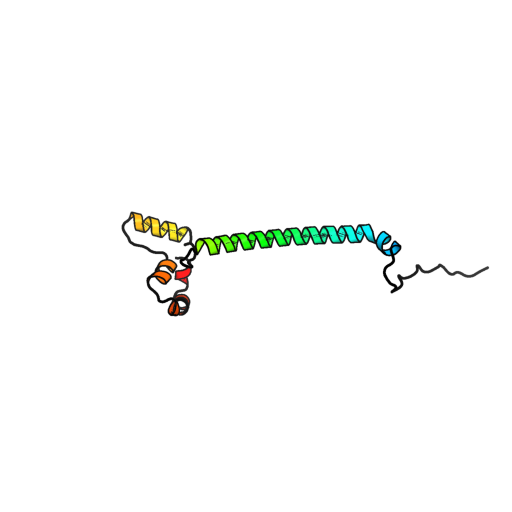37 16.199 1.00 89.69 87 ALA A O 1
ATOM 620 N N . LEU A 1 88 ? -17.219 3.309 16.042 1.00 87.50 88 LEU A N 1
ATOM 621 C CA . LEU A 1 88 ? -15.778 3.294 15.834 1.00 87.50 88 LEU A CA 1
ATOM 622 C C . LEU A 1 88 ? -15.479 2.312 14.702 1.00 87.50 88 LEU A C 1
ATOM 624 O O . LEU A 1 88 ? -16.087 1.242 14.687 1.00 87.50 88 LEU A O 1
ATOM 628 N N . PRO A 1 89 ? -14.525 2.624 13.810 1.00 87.50 89 PRO A N 1
ATOM 629 C CA . PRO A 1 89 ? -13.983 1.628 12.895 1.00 87.50 89 PRO A CA 1
ATOM 630 C C . PRO A 1 89 ? -13.414 0.419 13.658 1.00 87.50 89 PRO A C 1
ATOM 632 O O . PRO A 1 89 ? -12.846 0.576 14.746 1.00 87.50 89 PRO A O 1
ATOM 635 N N . GLY A 1 90 ? -13.513 -0.775 13.082 1.00 86.25 90 GLY A N 1
ATOM 636 C CA . GLY A 1 90 ? -13.120 -2.051 13.678 1.00 86.25 90 GLY A CA 1
ATOM 637 C C . GLY A 1 90 ? -11.669 -2.084 14.151 1.00 86.25 90 GLY A C 1
ATOM 638 O O . GLY A 1 90 ? -11.391 -2.542 15.262 1.00 86.25 90 GLY A O 1
ATOM 639 N N . TRP A 1 91 ? -10.745 -1.485 13.397 1.00 83.38 91 TRP A N 1
ATOM 640 C CA . TRP A 1 91 ? -9.343 -1.383 13.797 1.00 83.38 91 TRP A CA 1
ATOM 641 C C . TRP A 1 91 ? -9.160 -0.471 15.012 1.00 83.38 91 TRP A C 1
ATOM 643 O O . TRP A 1 91 ? -8.300 -0.726 15.856 1.00 83.38 91 TRP A O 1
ATOM 653 N N . ARG A 1 92 ? -9.986 0.580 15.156 1.00 84.38 92 ARG A N 1
ATOM 654 C CA . ARG A 1 92 ? -9.954 1.455 16.342 1.00 84.38 92 ARG A CA 1
ATOM 655 C C . ARG A 1 92 ? -10.433 0.710 17.561 1.00 84.38 92 ARG A C 1
ATOM 657 O O . ARG A 1 92 ? -9.844 0.867 18.626 1.00 84.38 92 ARG A O 1
ATOM 664 N N . TYR A 1 93 ? -11.459 -0.115 17.397 1.00 86.50 93 TYR A N 1
ATOM 665 C CA . TYR A 1 93 ? -11.887 -1.014 18.452 1.00 86.50 93 TYR A CA 1
ATOM 666 C C . TYR A 1 93 ? -10.766 -1.993 18.835 1.00 86.50 93 TYR A C 1
ATOM 668 O O . TYR A 1 93 ? -10.472 -2.128 20.020 1.00 86.50 93 TYR A O 1
ATOM 676 N N . LEU A 1 94 ? -10.086 -2.614 17.864 1.00 85.31 94 LEU A N 1
ATOM 677 C CA . LEU A 1 94 ? -8.956 -3.513 18.134 1.00 85.31 94 LEU A CA 1
ATOM 678 C C . LEU A 1 94 ? -7.843 -2.823 18.931 1.00 85.31 94 LEU A C 1
ATOM 680 O O . LEU A 1 94 ? -7.422 -3.343 19.960 1.00 85.31 94 LEU A O 1
ATOM 684 N N . ALA A 1 95 ? -7.417 -1.633 18.508 1.00 83.75 95 ALA A N 1
ATOM 685 C CA . ALA A 1 95 ? -6.346 -0.904 19.181 1.00 83.75 95 ALA A CA 1
ATOM 686 C C . ALA A 1 95 ? -6.714 -0.402 20.585 1.00 83.75 95 ALA A C 1
ATOM 688 O O . ALA A 1 95 ? -5.837 -0.281 21.435 1.00 83.75 95 ALA A O 1
ATOM 689 N N . GLN A 1 96 ? -7.989 -0.084 20.836 1.00 85.31 96 GLN A N 1
ATOM 690 C CA . GLN A 1 96 ? -8.425 0.505 22.109 1.00 85.31 96 GLN A CA 1
ATOM 691 C C . GLN A 1 96 ? -8.924 -0.527 23.125 1.00 85.31 96 GLN A C 1
ATOM 693 O O . GLN A 1 96 ? -8.850 -0.276 24.325 1.00 85.31 96 GLN A O 1
ATOM 698 N N . ALA A 1 97 ? -9.469 -1.656 22.664 1.00 87.75 97 ALA A N 1
ATOM 699 C CA . ALA A 1 97 ? -10.203 -2.598 23.509 1.00 87.75 97 ALA A CA 1
ATOM 700 C C . ALA A 1 97 ? -9.595 -4.008 23.569 1.00 87.75 97 ALA A C 1
ATOM 702 O O . ALA A 1 97 ? -10.063 -4.823 24.365 1.00 87.75 97 ALA A O 1
ATOM 703 N N . VAL A 1 98 ? -8.585 -4.321 22.749 1.00 87.81 98 VAL A N 1
ATOM 704 C CA . VAL A 1 98 ? -7.947 -5.647 22.697 1.00 87.81 98 VAL A CA 1
ATOM 705 C C . VAL A 1 98 ? -6.451 -5.520 22.981 1.00 87.81 98 VAL A C 1
ATOM 707 O O . VAL A 1 98 ? -5.794 -4.623 22.456 1.00 87.81 98 VAL A O 1
ATOM 710 N N . ASP A 1 99 ? -5.907 -6.432 23.792 1.00 87.06 99 ASP A N 1
ATOM 711 C CA . ASP A 1 99 ? -4.465 -6.509 24.047 1.00 87.06 99 ASP A CA 1
ATOM 712 C C . ASP A 1 99 ? -3.699 -6.786 22.736 1.00 87.06 99 ASP A C 1
ATOM 714 O O . ASP A 1 99 ? -4.096 -7.693 21.995 1.00 87.06 99 ASP A O 1
ATOM 718 N N . PRO A 1 100 ? -2.607 -6.057 22.431 1.00 81.81 100 PRO A N 1
ATOM 719 C CA . PRO A 1 100 ? -1.795 -6.285 21.234 1.00 81.81 100 PRO A CA 1
ATOM 720 C C . PRO A 1 100 ? -1.350 -7.737 21.024 1.00 81.81 100 PRO A C 1
ATOM 722 O O . PRO A 1 100 ? -1.297 -8.204 19.886 1.00 81.81 100 PRO A O 1
ATOM 725 N N . ALA A 1 101 ? -1.077 -8.485 22.097 1.00 89.19 101 ALA A N 1
ATOM 726 C CA . ALA A 1 101 ? -0.706 -9.897 22.013 1.00 89.19 101 ALA A CA 1
ATOM 727 C C . ALA A 1 101 ? -1.858 -10.789 21.509 1.00 89.19 101 ALA A C 1
ATOM 729 O O . ALA A 1 101 ? -1.623 -11.857 20.943 1.00 89.19 101 ALA A O 1
ATOM 730 N N . ASP A 1 102 ? -3.103 -10.343 21.678 1.00 89.88 102 ASP A N 1
ATOM 731 C CA . ASP A 1 102 ? -4.314 -11.035 21.242 1.00 89.88 102 ASP A CA 1
ATOM 732 C C . ASP A 1 102 ? -4.808 -10.592 19.855 1.00 89.88 102 ASP A C 1
ATOM 734 O O . ASP A 1 102 ? -5.679 -11.257 19.282 1.00 89.88 102 ASP A O 1
ATOM 738 N N . HIS A 1 103 ? -4.267 -9.509 19.283 1.00 85.75 103 HIS A N 1
ATOM 739 C CA . HIS A 1 103 ? -4.740 -8.934 18.013 1.00 85.75 103 HIS A CA 1
ATOM 740 C C . HIS A 1 103 ? -4.794 -9.966 16.887 1.00 85.75 103 HIS A C 1
ATOM 742 O O . HIS A 1 103 ? -5.823 -10.093 16.229 1.00 85.75 103 HIS A O 1
ATOM 748 N N . ALA A 1 104 ? -3.737 -10.764 16.711 1.00 82.75 104 ALA A N 1
ATOM 749 C CA . ALA A 1 104 ? -3.673 -11.774 15.653 1.00 82.75 104 ALA A CA 1
ATOM 750 C C . ALA A 1 104 ? -4.764 -12.848 15.793 1.00 82.75 104 ALA A C 1
ATOM 752 O O . ALA A 1 104 ? -5.383 -13.248 14.808 1.00 82.75 104 ALA A O 1
ATOM 753 N N . ARG A 1 105 ? -5.046 -13.291 17.025 1.00 91.50 105 ARG A N 1
ATOM 754 C CA . ARG A 1 105 ? -6.095 -14.280 17.305 1.00 91.50 105 ARG A CA 1
ATOM 755 C C . ARG A 1 105 ? -7.483 -13.701 17.043 1.00 91.50 105 ARG A C 1
ATOM 757 O O . ARG A 1 105 ? -8.342 -14.390 16.499 1.00 91.50 105 ARG A O 1
ATOM 764 N N . VAL A 1 106 ? -7.708 -12.447 17.434 1.00 87.88 106 VAL A N 1
ATOM 765 C CA . VAL A 1 106 ? -8.989 -11.764 17.227 1.00 87.88 106 VAL A CA 1
ATOM 766 C C . VAL A 1 106 ? -9.232 -11.470 15.748 1.00 87.88 106 VAL A C 1
ATOM 768 O O . VAL A 1 106 ? -10.347 -11.694 15.285 1.00 87.88 106 VAL A O 1
ATOM 771 N N . LEU A 1 107 ? -8.207 -11.050 15.007 1.00 86.19 107 LEU A N 1
ATOM 772 C CA . LEU A 1 107 ? -8.274 -10.834 13.561 1.00 86.19 107 LEU A CA 1
ATOM 773 C C . LEU A 1 107 ? -8.493 -12.137 12.792 1.00 86.19 107 LEU A C 1
ATOM 775 O O . LEU A 1 107 ? -9.303 -12.172 11.875 1.00 86.19 107 LEU A O 1
ATOM 779 N N . ALA A 1 108 ? -7.851 -13.234 13.199 1.00 87.06 108 ALA A N 1
ATOM 780 C CA . ALA A 1 108 ? -8.094 -14.540 12.589 1.00 87.06 108 ALA A CA 1
ATOM 781 C C . ALA A 1 108 ? -9.549 -15.015 12.768 1.00 87.06 108 ALA A C 1
ATOM 783 O O . ALA A 1 108 ? -10.0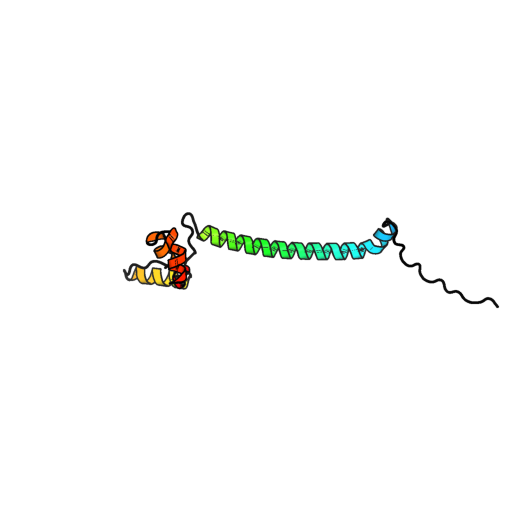81 -15.710 11.908 1.00 87.06 108 ALA A O 1
ATOM 784 N N . ALA A 1 109 ? -10.193 -14.646 13.879 1.00 91.88 109 ALA A N 1
ATOM 785 C CA . ALA A 1 109 ? -11.591 -14.979 14.144 1.00 91.88 109 ALA A CA 1
ATOM 786 C C . ALA A 1 109 ? -12.591 -13.986 13.525 1.00 91.88 109 ALA A C 1
ATOM 788 O O . ALA A 1 109 ? -13.753 -14.343 13.342 1.00 91.88 109 ALA A O 1
ATOM 789 N N . ARG A 1 110 ? -12.165 -12.742 13.274 1.00 89.69 110 ARG A N 1
ATOM 790 C CA . ARG A 1 110 ? -12.985 -11.624 12.779 1.00 89.69 110 ARG A CA 1
ATOM 791 C C . ARG A 1 110 ? -12.159 -10.755 11.819 1.00 89.69 110 ARG A C 1
ATOM 793 O O . ARG A 1 110 ? -11.698 -9.681 12.225 1.00 89.69 110 ARG A O 1
ATOM 800 N N . PRO A 1 111 ? -11.907 -11.228 10.587 1.00 85.38 111 PRO A N 1
ATOM 801 C CA . PRO A 1 111 ? -11.060 -10.518 9.629 1.00 85.38 111 PRO A CA 1
ATOM 802 C C . PRO A 1 111 ? -11.670 -9.193 9.152 1.00 85.38 111 PRO A C 1
ATOM 804 O O . PRO A 1 111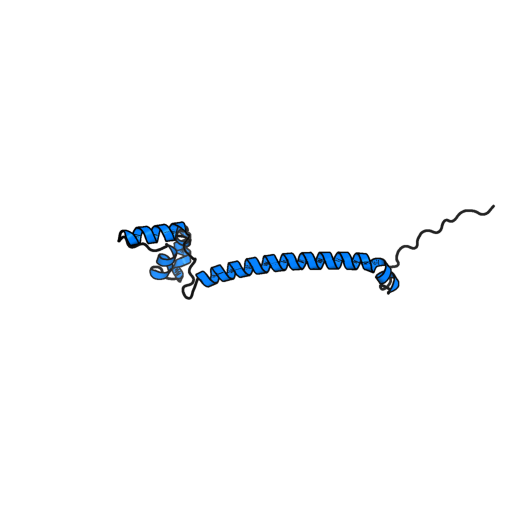 ? -10.940 -8.320 8.698 1.00 85.38 111 PRO A O 1
ATOM 807 N N . GLU A 1 112 ? -12.982 -9.007 9.295 1.00 84.00 112 GLU A N 1
ATOM 808 C CA . GLU A 1 112 ? -13.707 -7.812 8.845 1.00 84.00 112 GLU A CA 1
ATOM 809 C C . GLU A 1 112 ? -13.257 -6.541 9.587 1.00 84.00 112 GLU A C 1
ATOM 811 O O . GLU A 1 112 ? -13.312 -5.447 9.037 1.00 84.00 112 GLU A O 1
ATOM 816 N N . LEU A 1 113 ? -12.717 -6.690 10.804 1.00 83.88 113 LEU A N 1
ATOM 817 C CA . LEU A 1 113 ? -12.287 -5.579 11.657 1.00 83.88 113 LEU A CA 1
ATOM 818 C C . LEU A 1 113 ? -11.114 -4.758 11.099 1.00 83.88 113 LEU A C 1
ATOM 820 O O . LEU A 1 113 ? -10.803 -3.715 11.668 1.00 83.88 113 LEU A O 1
ATOM 824 N N . VAL A 1 114 ? -10.429 -5.218 10.051 1.00 79.38 114 VAL A N 1
ATOM 825 C CA . VAL A 1 114 ? -9.280 -4.507 9.467 1.00 79.38 114 VAL A CA 1
ATOM 826 C C . VAL A 1 114 ? -9.712 -3.180 8.834 1.00 79.38 114 VAL A C 1
ATOM 828 O O . VAL A 1 114 ? -9.082 -2.156 9.097 1.00 79.38 114 VAL A O 1
ATOM 831 N N . ASP A 1 115 ? -10.816 -3.182 8.084 1.00 72.62 115 ASP A N 1
ATOM 832 C CA . ASP A 1 115 ? -11.221 -2.037 7.257 1.00 72.62 115 ASP A CA 1
ATOM 833 C C . ASP A 1 115 ? -12.479 -1.318 7.765 1.00 72.62 115 ASP A C 1
ATOM 835 O O . ASP A 1 115 ? -12.717 -0.171 7.368 1.00 72.62 115 ASP A O 1
ATOM 839 N N . GLY A 1 116 ? -13.250 -1.934 8.674 1.00 63.97 116 GLY A N 1
ATOM 840 C CA . GLY A 1 116 ? -14.439 -1.332 9.286 1.00 63.97 116 GLY A CA 1
ATOM 841 C C . GLY A 1 116 ? -15.145 -2.188 10.315 1.00 63.97 116 GLY A C 1
ATOM 842 O O . GLY A 1 116 ? -15.442 -3.362 10.034 1.00 63.97 116 GLY A O 1
#

Solvent-accessible surface area (backbone atoms only — not comparable to full-atom values): 6957 Å² total; per-residue (Å²): 136,87,81,88,78,84,81,74,80,83,73,86,71,100,61,83,88,47,72,70,60,46,63,74,41,41,68,60,54,46,52,53,48,53,51,50,49,56,49,50,52,52,53,51,49,53,50,50,51,51,52,52,50,50,49,50,52,58,57,50,15,55,103,76,72,38,71,69,60,39,72,68,44,48,52,49,36,50,54,33,47,77,72,71,40,93,62,72,49,27,45,56,47,45,72,75,76,44,59,78,91,48,45,65,63,50,37,75,76,42,65,61,29,64,48,62

pLDDT: mean 81.13, std 15.31, range [38.91, 98.31]

Foldseek 3Di:
DDDDDDDDDDDDDPDPDDPVNCVVCVVVVVVVVVVVVVVVVVVVVVVVVVVVVVVVQVVCCPPQHAGDADPVQVVVCVVCVVVVHHDDQLRVCCSPPPDPVCSVVVCVVPVNSRRD

Sequence (116 aa):
AAGTAAGEPPYPADGPLGPEDLDRCADDLRALLDEAVATAERQLFDLRTAAADDSRILGALGDGGLLPPGPDVLATVEYLGEHGIPALPGWRYLAQAVDPADHARVLAARPELVDG

Radius of gyration: 32.28 Å; Cα contacts (8 Å, |Δi|>4): 59; chains: 1; bounding box: 71×36×90 Å